Protein AF-A0A2H0L654-F1 (afdb_monomer_lite)

pLDDT: mean 96.12, std 4.39, range [70.88, 98.5]

Sequence (56 aa):
MASKQEQLNQINAKIAVCQKCPLAKTRTNTVPGTGNINTDIVFIGEGPGKSEDEQG

Secondary structure (DSSP, 8-state):
---HHHHHHHHHHHHHT--SSGGGGT-SS-----S-TT-S-----S---HHHHHH-

Foldseek 3Di:
DDDLVVVLVVVLVCQQPDPPDPVVVVAQGAQDDDDDSPDPDDDDDDGDDPVSSVVD

Radius of gyration: 12.71 Å; chains: 1; bounding box: 30×24×30 Å

Structure (mmCIF, N/CA/C/O backbone):
data_AF-A0A2H0L654-F1
#
_entry.id   AF-A0A2H0L654-F1
#
loop_
_atom_site.group_PDB
_atom_site.id
_atom_site.type_symbol
_atom_site.label_atom_id
_atom_site.label_alt_id
_atom_site.label_comp_id
_atom_site.label_asym_id
_atom_site.label_entity_id
_atom_site.label_seq_id
_atom_site.pdbx_PDB_ins_code
_atom_site.Cartn_x
_atom_site.Cartn_y
_atom_site.Cartn_z
_atom_site.occupancy
_atom_site.B_iso_or_equiv
_atom_site.auth_seq_id
_atom_site.auth_comp_id
_atom_site.auth_asym_id
_atom_site.auth_atom_id
_atom_site.pdbx_PDB_model_num
ATOM 1 N N . MET A 1 1 ? -15.627 1.320 21.759 1.00 70.88 1 MET A N 1
ATOM 2 C CA . MET A 1 1 ? -15.263 0.767 20.434 1.00 70.88 1 MET A CA 1
ATOM 3 C C . MET A 1 1 ? -14.211 1.678 19.822 1.00 70.88 1 MET A C 1
ATOM 5 O O . MET A 1 1 ? -14.280 2.869 20.097 1.00 70.88 1 MET A O 1
ATOM 9 N N . ALA A 1 2 ? -13.244 1.144 19.072 1.00 83.12 2 ALA A N 1
ATOM 10 C CA . ALA A 1 2 ? -12.234 1.967 18.399 1.00 83.12 2 ALA A CA 1
ATOM 11 C C . ALA A 1 2 ? -12.887 2.840 17.312 1.00 83.12 2 ALA A C 1
ATOM 13 O O . ALA A 1 2 ? -13.817 2.393 16.637 1.00 83.12 2 ALA A O 1
ATOM 14 N N . SER A 1 3 ? -12.417 4.075 17.158 1.00 96.44 3 SER A N 1
ATOM 15 C CA . SER A 1 3 ? -12.817 4.989 16.089 1.00 96.44 3 SER A CA 1
ATOM 16 C C . SER A 1 3 ? -12.431 4.434 14.716 1.00 96.44 3 SER A C 1
ATOM 18 O O . SER A 1 3 ? -11.487 3.649 14.589 1.00 96.44 3 SER A O 1
ATOM 20 N N . LYS A 1 4 ? -13.119 4.886 13.658 1.00 95.50 4 LYS A N 1
ATOM 21 C CA . LYS A 1 4 ? -12.781 4.490 12.281 1.00 95.50 4 LYS A CA 1
ATOM 22 C C . LYS A 1 4 ? -11.298 4.748 11.972 1.00 95.50 4 LYS A C 1
ATOM 24 O O . LYS A 1 4 ? -10.652 3.922 11.333 1.00 95.50 4 LYS A O 1
ATOM 29 N N . GLN A 1 5 ? -10.749 5.867 12.457 1.00 96.12 5 GLN A N 1
ATOM 30 C CA . GLN A 1 5 ? -9.354 6.237 12.209 1.00 96.12 5 GLN A CA 1
ATOM 31 C C . GLN A 1 5 ? -8.388 5.256 12.874 1.0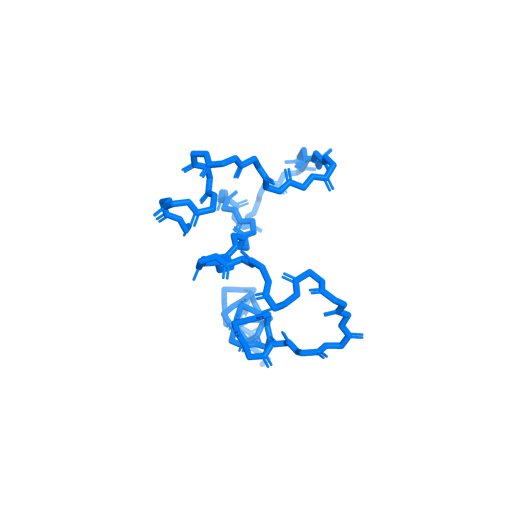0 96.12 5 GLN A C 1
ATOM 33 O O . GLN A 1 5 ? -7.416 4.832 12.256 1.00 96.12 5 GLN A O 1
ATOM 38 N N . GLU A 1 6 ? -8.673 4.841 14.108 1.00 97.25 6 GLU A N 1
ATOM 39 C CA . GLU A 1 6 ? -7.874 3.823 14.793 1.00 97.25 6 GLU A CA 1
ATOM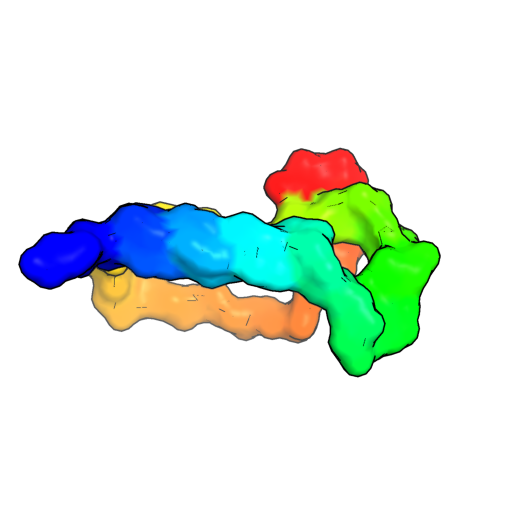 40 C C . GLU A 1 6 ? -7.942 2.474 14.067 1.00 97.25 6 GLU A C 1
ATOM 42 O O . GLU A 1 6 ? -6.925 1.793 13.948 1.00 97.25 6 GLU A O 1
ATOM 47 N N . GLN A 1 7 ? -9.104 2.105 13.520 1.00 96.94 7 GLN A N 1
ATOM 48 C CA . GLN A 1 7 ? -9.250 0.883 1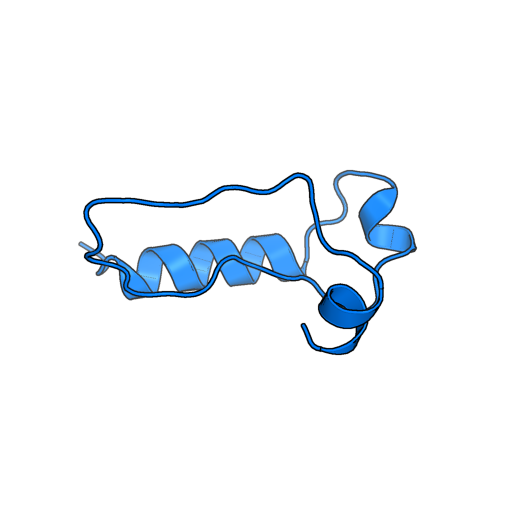2.725 1.00 96.94 7 GLN A CA 1
ATOM 49 C C . GLN A 1 7 ? -8.423 0.936 11.431 1.00 96.94 7 GLN A C 1
ATOM 51 O O . GLN A 1 7 ? -7.730 -0.035 11.120 1.00 96.94 7 GLN A O 1
ATOM 56 N N . LEU A 1 8 ? -8.428 2.062 10.705 1.00 97.12 8 LEU A N 1
ATOM 57 C CA . LEU A 1 8 ? -7.566 2.237 9.530 1.00 97.12 8 LEU A CA 1
ATOM 58 C C . LEU A 1 8 ? -6.083 2.207 9.902 1.00 97.12 8 LEU A C 1
ATOM 60 O O . LEU A 1 8 ? -5.310 1.516 9.247 1.00 97.12 8 LEU A O 1
ATOM 64 N N . ASN A 1 9 ? -5.684 2.860 10.994 1.00 96.94 9 ASN A N 1
ATOM 65 C CA . ASN A 1 9 ? -4.294 2.835 11.452 1.00 96.94 9 ASN A CA 1
ATOM 66 C C . ASN A 1 9 ? -3.828 1.404 11.777 1.00 96.94 9 ASN A C 1
ATOM 68 O O . ASN A 1 9 ? -2.710 1.019 11.433 1.00 96.94 9 ASN A O 1
ATOM 72 N N . GLN A 1 10 ? -4.693 0.581 12.380 1.00 98.00 10 GLN A N 1
ATOM 73 C CA . GLN A 1 10 ? -4.406 -0.836 12.625 1.00 98.00 10 GLN A CA 1
ATOM 74 C C . GLN A 1 10 ? -4.257 -1.640 11.327 1.00 98.00 10 GLN A C 1
ATOM 76 O O . GLN A 1 10 ? -3.426 -2.548 11.258 1.00 98.00 10 GLN A O 1
ATOM 81 N N . ILE A 1 11 ? -5.052 -1.333 10.300 1.00 97.62 11 ILE A N 1
ATOM 82 C CA . ILE A 1 11 ? -4.922 -1.953 8.977 1.00 97.62 11 ILE A CA 1
ATOM 83 C C . ILE A 1 11 ? -3.605 -1.523 8.324 1.00 97.62 11 ILE A C 1
ATOM 85 O O . ILE A 1 11 ? -2.853 -2.385 7.875 1.00 97.62 11 ILE A O 1
ATOM 89 N N . ASN A 1 12 ? -3.272 -0.233 8.355 1.00 97.44 12 ASN A N 1
ATOM 90 C CA . ASN A 1 12 ? -2.035 0.303 7.787 1.00 97.44 12 ASN A CA 1
ATOM 91 C C . ASN A 1 12 ? -0.798 -0.336 8.434 1.00 97.44 12 ASN A C 1
ATOM 93 O O . ASN A 1 12 ? 0.111 -0.768 7.728 1.00 97.44 12 ASN A O 1
ATOM 97 N N . ALA A 1 13 ? -0.805 -0.515 9.759 1.00 98.19 13 ALA A N 1
ATOM 98 C CA . ALA A 1 13 ? 0.264 -1.214 10.471 1.00 98.19 13 ALA A CA 1
ATOM 99 C C . ALA A 1 13 ? 0.425 -2.677 10.013 1.00 98.19 13 ALA A C 1
ATOM 101 O O . ALA A 1 13 ? 1.544 -3.169 9.873 1.00 98.19 13 ALA A O 1
ATOM 102 N N . LYS A 1 14 ? -0.682 -3.378 9.729 1.00 98.50 14 LYS A N 1
ATOM 103 C CA . LYS A 1 14 ? -0.645 -4.749 9.191 1.00 98.50 14 LYS A CA 1
ATOM 104 C C . LYS A 1 14 ? -0.149 -4.792 7.745 1.00 98.50 14 LYS A C 1
ATOM 106 O O . LYS A 1 14 ? 0.555 -5.732 7.384 1.00 98.50 14 LYS A O 1
ATOM 111 N N . ILE A 1 15 ? -0.519 -3.806 6.926 1.00 98.12 15 ILE A N 1
ATOM 112 C CA . ILE A 1 15 ? -0.066 -3.688 5.535 1.00 98.12 15 ILE A CA 1
ATOM 113 C C . ILE A 1 15 ? 1.452 -3.473 5.499 1.00 98.12 15 ILE A C 1
ATOM 115 O O . ILE A 1 15 ? 2.135 -4.208 4.785 1.00 98.12 15 ILE A O 1
ATOM 119 N N . ALA A 1 16 ? 1.978 -2.557 6.321 1.00 97.69 16 ALA A N 1
ATOM 120 C CA . ALA A 1 16 ? 3.401 -2.203 6.374 1.00 97.69 16 ALA A CA 1
ATOM 121 C C . ALA A 1 16 ? 4.321 -3.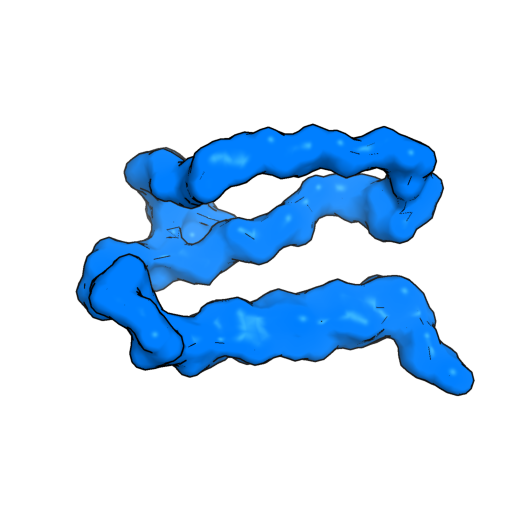428 6.536 1.00 97.69 16 ALA A C 1
ATOM 123 O O . ALA A 1 16 ? 5.337 -3.557 5.852 1.00 97.69 16 ALA A O 1
ATOM 124 N N . VAL A 1 17 ? 3.922 -4.379 7.387 1.00 98.06 17 VAL A N 1
ATOM 125 C CA . VAL A 1 17 ? 4.699 -5.597 7.684 1.00 98.06 17 VAL A CA 1
ATOM 126 C C . VAL A 1 17 ? 4.277 -6.819 6.860 1.00 98.06 17 VAL A C 1
ATOM 128 O O . VAL A 1 17 ? 4.767 -7.925 7.087 1.00 98.06 17 VAL A O 1
ATOM 131 N N . CYS A 1 18 ? 3.355 -6.669 5.906 1.00 98.50 18 CYS A N 1
ATOM 132 C CA . CYS A 1 18 ? 2.809 -7.801 5.166 1.00 98.50 18 CYS A CA 1
ATOM 133 C C . CYS A 1 18 ? 3.856 -8.425 4.230 1.00 98.50 18 CYS A C 1
ATOM 135 O O . CYS A 1 18 ? 4.399 -7.748 3.354 1.00 98.50 18 CYS A O 1
ATOM 137 N N . GLN A 1 19 ? 4.074 -9.734 4.385 1.00 98.19 19 GLN A N 1
ATOM 138 C CA . GLN A 1 19 ? 4.990 -10.562 3.583 1.00 98.19 19 GLN A CA 1
ATOM 139 C C . GLN A 1 19 ? 4.273 -11.745 2.902 1.00 98.19 19 GLN A C 1
ATOM 141 O O . GLN A 1 19 ? 4.880 -12.756 2.564 1.00 98.19 19 GLN A O 1
ATOM 146 N N . LYS A 1 20 ? 2.948 -11.653 2.728 1.00 98.25 20 LYS A N 1
ATOM 147 C CA . LYS A 1 20 ? 2.111 -12.781 2.278 1.00 98.25 20 LYS A CA 1
ATOM 148 C C . LYS A 1 20 ? 2.206 -13.093 0.779 1.00 98.25 20 LYS A C 1
ATOM 150 O O . LYS A 1 20 ? 1.676 -14.115 0.356 1.00 98.25 20 LYS A O 1
ATOM 155 N N . CYS A 1 21 ? 2.835 -12.238 -0.027 1.00 98.25 21 CYS A N 1
ATOM 156 C CA . CYS A 1 21 ? 2.975 -12.447 -1.467 1.00 98.25 21 CYS A CA 1
ATOM 157 C C . CYS A 1 21 ? 4.314 -11.901 -2.001 1.00 98.25 21 CYS A C 1
ATOM 159 O O . CYS A 1 21 ? 4.962 -11.096 -1.326 1.00 98.25 21 CYS A O 1
ATOM 161 N N . PRO A 1 22 ? 4.731 -12.294 -3.221 1.00 98.31 22 PRO A N 1
ATOM 162 C CA . PRO A 1 22 ? 5.993 -11.850 -3.813 1.00 98.31 22 PRO A CA 1
ATOM 163 C C . PRO A 1 22 ? 6.141 -10.331 -3.980 1.00 98.31 22 PRO A C 1
ATOM 165 O O . PRO A 1 22 ? 7.266 -9.848 -3.931 1.00 98.31 22 PRO A O 1
ATOM 168 N N . LEU A 1 23 ? 5.041 -9.575 -4.100 1.00 97.44 23 LEU A N 1
ATOM 169 C CA . LEU A 1 23 ? 5.074 -8.107 -4.229 1.00 97.44 23 LEU A CA 1
ATOM 170 C C . LEU A 1 23 ? 5.745 -7.428 -3.027 1.00 97.44 23 LEU A C 1
ATOM 172 O O . LEU A 1 23 ? 6.330 -6.356 -3.145 1.00 97.44 23 LEU A O 1
ATOM 176 N N . ALA A 1 24 ? 5.707 -8.075 -1.859 1.00 97.75 24 ALA A N 1
ATOM 177 C CA . ALA A 1 24 ? 6.377 -7.578 -0.667 1.00 97.75 24 ALA A CA 1
ATOM 178 C C . ALA A 1 24 ? 7.902 -7.528 -0.777 1.00 97.75 24 ALA A C 1
ATOM 180 O O . ALA A 1 24 ? 8.537 -6.811 -0.012 1.00 97.75 24 ALA A O 1
ATOM 181 N N . LYS A 1 25 ? 8.472 -8.279 -1.723 1.00 97.19 25 LYS A N 1
ATOM 182 C CA . LYS A 1 25 ? 9.914 -8.334 -1.966 1.00 97.19 25 LYS A CA 1
ATOM 183 C C . LYS A 1 25 ? 10.402 -7.218 -2.885 1.00 97.19 25 LYS A C 1
ATOM 185 O O . LYS A 1 25 ? 11.604 -6.997 -2.947 1.00 97.19 25 LYS A O 1
ATOM 190 N N . THR A 1 26 ? 9.500 -6.587 -3.637 1.00 96.50 26 THR A N 1
ATOM 191 C CA . THR A 1 26 ? 9.856 -5.646 -4.709 1.00 96.50 26 THR A CA 1
ATOM 192 C C . THR A 1 26 ? 9.459 -4.208 -4.413 1.00 96.50 26 THR A C 1
ATOM 194 O O . THR A 1 26 ? 10.043 -3.311 -5.005 1.00 96.50 26 THR A O 1
ATOM 197 N N . ARG A 1 27 ? 8.474 -3.986 -3.537 1.00 96.31 27 ARG A N 1
ATOM 198 C CA . ARG A 1 27 ? 8.036 -2.642 -3.138 1.00 96.31 27 ARG A CA 1
ATOM 199 C C . ARG A 1 27 ? 9.103 -1.918 -2.312 1.00 96.31 27 ARG A C 1
ATOM 201 O O . ARG A 1 27 ? 9.764 -2.548 -1.482 1.00 96.31 27 ARG A O 1
ATOM 208 N N . THR A 1 28 ? 9.195 -0.607 -2.475 1.00 97.25 28 THR A N 1
ATOM 209 C CA . THR A 1 28 ? 9.972 0.279 -1.603 1.00 97.25 28 THR A CA 1
ATOM 210 C C . THR A 1 28 ? 9.140 0.682 -0.394 1.00 97.25 28 THR A C 1
ATOM 212 O O . THR A 1 28 ? 9.575 0.509 0.745 1.00 97.25 28 THR A O 1
ATOM 215 N N . ASN A 1 29 ? 7.906 1.131 -0.631 1.00 97.50 29 ASN A N 1
ATOM 216 C CA . ASN A 1 29 ? 6.964 1.518 0.411 1.00 97.50 29 ASN A CA 1
ATOM 217 C C . ASN A 1 29 ? 5.643 0.765 0.243 1.00 97.50 29 ASN A C 1
ATOM 219 O O . ASN A 1 29 ? 5.297 0.245 -0.814 1.00 97.50 29 ASN A O 1
ATOM 223 N N . THR A 1 30 ? 4.869 0.670 1.319 1.00 97.69 30 THR A N 1
ATOM 224 C CA . THR A 1 30 ? 3.458 0.300 1.183 1.00 97.69 30 THR A CA 1
ATOM 225 C C . THR A 1 30 ? 2.633 1.547 0.957 1.00 97.69 30 THR A C 1
ATOM 227 O O . THR A 1 30 ? 2.814 2.505 1.697 1.00 97.69 30 THR A O 1
ATOM 230 N N . VAL A 1 31 ? 1.669 1.479 0.042 1.00 97.81 31 VAL A N 1
ATOM 231 C CA . VAL A 1 31 ? 0.761 2.590 -0.268 1.00 97.81 31 VAL A CA 1
ATOM 232 C C . VAL A 1 31 ? -0.654 2.222 0.199 1.00 97.81 31 VAL A C 1
ATOM 234 O O . VAL A 1 31 ? -1.445 1.679 -0.579 1.00 97.81 31 VAL A O 1
ATOM 237 N N . PRO A 1 32 ? -0.981 2.382 1.496 1.00 96.50 32 PRO A N 1
ATOM 238 C CA . PRO A 1 32 ? -2.358 2.258 1.958 1.00 96.50 32 PRO A CA 1
ATOM 239 C C . PRO A 1 32 ? -3.216 3.402 1.396 1.00 96.50 32 PRO A C 1
ATOM 241 O O . PRO A 1 32 ? -2.718 4.477 1.076 1.00 96.50 32 PRO A O 1
ATOM 244 N N . GLY A 1 33 ? -4.529 3.187 1.290 1.00 95.12 33 GLY A N 1
ATOM 245 C CA . GLY A 1 33 ? -5.443 4.211 0.780 1.00 95.12 33 GLY A CA 1
ATOM 246 C C . GLY A 1 33 ? -5.471 5.477 1.647 1.00 95.12 33 GLY A C 1
ATOM 247 O O . GLY A 1 33 ? -5.349 5.412 2.872 1.00 95.12 33 GLY A O 1
ATOM 248 N N . THR A 1 34 ? -5.689 6.626 1.007 1.00 95.12 34 THR A N 1
ATOM 249 C CA . THR A 1 34 ? -5.791 7.945 1.648 1.00 95.12 34 THR A CA 1
ATOM 250 C C . THR A 1 34 ? -7.118 8.620 1.292 1.00 95.12 34 THR A C 1
ATOM 252 O O . THR A 1 34 ? -7.765 8.272 0.305 1.00 95.12 34 THR A O 1
ATOM 255 N N . GLY A 1 35 ? -7.560 9.576 2.115 1.00 96.00 35 GLY A N 1
ATOM 256 C CA . GLY A 1 35 ? -8.770 10.361 1.858 1.00 96.00 35 GLY A CA 1
ATOM 257 C C . GLY A 1 35 ? -9.642 10.580 3.093 1.00 96.00 35 GLY A C 1
ATOM 258 O O . GLY A 1 35 ? -9.233 10.333 4.228 1.00 96.00 35 GLY A O 1
ATO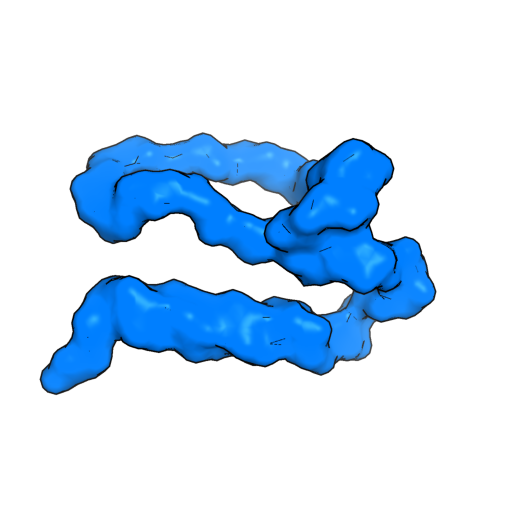M 259 N N . ASN A 1 36 ? -10.864 11.068 2.865 1.00 97.44 36 ASN A N 1
ATOM 260 C CA . ASN A 1 36 ? -11.834 11.306 3.930 1.00 97.44 36 ASN A CA 1
ATOM 261 C C . ASN A 1 36 ? -12.444 9.983 4.412 1.00 97.44 36 ASN A C 1
ATOM 263 O O . ASN A 1 36 ? -13.191 9.334 3.687 1.00 97.44 36 ASN A O 1
ATOM 267 N N . ILE A 1 37 ? -12.204 9.633 5.675 1.00 96.62 37 ILE A N 1
ATOM 268 C CA . ILE A 1 37 ? -12.719 8.412 6.312 1.00 96.62 37 ILE A CA 1
ATOM 269 C C . ILE A 1 37 ? -14.252 8.343 6.427 1.00 96.62 37 ILE A C 1
ATOM 271 O O . ILE A 1 37 ? -14.825 7.287 6.706 1.00 96.62 37 ILE A O 1
ATOM 275 N N . ASN A 1 38 ? -14.923 9.478 6.242 1.00 96.19 38 ASN A N 1
ATOM 276 C CA . ASN A 1 38 ? -16.375 9.600 6.251 1.00 96.19 38 ASN A CA 1
ATOM 277 C C . ASN A 1 38 ? -16.948 9.903 4.859 1.00 96.19 38 ASN A C 1
ATOM 279 O O . ASN A 1 38 ? -18.064 10.397 4.775 1.00 96.19 38 ASN A O 1
ATOM 283 N N . THR A 1 39 ? -16.192 9.659 3.784 1.00 97.38 39 THR A N 1
ATOM 284 C CA . THR A 1 39 ? -16.718 9.761 2.416 1.00 97.38 39 THR A CA 1
ATOM 285 C C . THR A 1 39 ? -17.789 8.700 2.149 1.00 97.38 39 THR A C 1
ATOM 287 O O . THR A 1 39 ? -17.677 7.570 2.627 1.00 97.38 39 THR A O 1
ATOM 290 N N . ASP A 1 40 ? -18.782 9.046 1.331 1.00 98.19 40 ASP A N 1
ATOM 291 C CA . ASP A 1 40 ? -19.801 8.106 0.845 1.00 98.19 40 ASP A CA 1
ATOM 292 C C . ASP A 1 40 ? -19.320 7.305 -0.378 1.00 98.19 40 ASP A C 1
ATOM 294 O O . ASP A 1 40 ? -19.877 6.257 -0.701 1.00 98.19 40 ASP A O 1
ATOM 298 N N . ILE A 1 41 ? -18.281 7.793 -1.069 1.00 97.56 41 ILE A N 1
ATOM 299 C CA . ILE A 1 41 ? -17.758 7.214 -2.315 1.00 97.56 41 ILE A CA 1
ATOM 300 C C . ILE A 1 41 ? -16.253 6.970 -2.191 1.00 97.56 41 ILE A C 1
ATOM 302 O O . ILE A 1 41 ? -15.502 7.854 -1.772 1.00 97.56 41 ILE A O 1
ATOM 306 N N . VAL A 1 42 ? -15.820 5.776 -2.607 1.00 97.69 42 VAL A N 1
ATOM 307 C CA . VAL A 1 42 ? -14.418 5.339 -2.647 1.00 97.69 42 VAL A CA 1
ATOM 308 C C . VAL A 1 42 ? -14.050 4.948 -4.076 1.00 97.69 42 VAL A C 1
ATOM 310 O O . VAL A 1 42 ? -14.812 4.257 -4.750 1.00 97.69 42 VAL A O 1
ATOM 313 N N . PHE A 1 43 ? -12.863 5.355 -4.520 1.00 97.88 43 PHE A N 1
ATOM 314 C CA . PHE A 1 43 ? -12.276 4.936 -5.791 1.00 97.88 43 PHE A CA 1
ATOM 315 C C . PHE A 1 43 ? -11.173 3.911 -5.525 1.00 97.88 43 PHE A C 1
ATOM 317 O O . PHE A 1 43 ? -10.352 4.106 -4.630 1.00 97.88 43 PHE A O 1
ATOM 324 N N . ILE A 1 44 ? -11.162 2.817 -6.288 1.00 97.75 44 ILE A N 1
ATOM 325 C CA . ILE A 1 44 ? -10.206 1.715 -6.127 1.00 97.75 44 ILE A CA 1
ATOM 326 C C . ILE A 1 44 ? -9.521 1.479 -7.473 1.00 97.75 44 ILE A C 1
ATOM 328 O O . ILE A 1 44 ? -10.189 1.188 -8.463 1.00 97.75 44 ILE A O 1
ATOM 332 N N . GLY A 1 45 ? -8.197 1.641 -7.498 1.00 96.31 45 GLY A N 1
ATOM 333 C CA . GLY A 1 45 ? -7.350 1.313 -8.647 1.00 96.31 45 GLY A CA 1
ATOM 334 C C . GLY A 1 45 ? -6.827 -0.127 -8.603 1.00 96.31 45 GLY A C 1
ATOM 335 O O . GLY A 1 45 ? -7.203 -0.910 -7.734 1.00 96.31 45 GLY A O 1
ATOM 336 N N . GLU A 1 46 ? -5.933 -0.468 -9.532 1.00 97.75 46 GLU A N 1
ATOM 337 C CA . GLU A 1 46 ? -5.301 -1.795 -9.603 1.00 97.75 46 GLU A CA 1
ATOM 338 C C . GLU A 1 46 ? -4.250 -2.004 -8.498 1.00 97.75 46 GLU A C 1
ATOM 340 O O . GLU A 1 46 ? -4.293 -2.992 -7.764 1.00 97.75 46 GLU A O 1
ATOM 345 N N . GLY A 1 47 ? -3.317 -1.061 -8.356 1.00 95.38 47 GLY A N 1
ATOM 346 C CA . GLY A 1 47 ? -2.221 -1.117 -7.392 1.00 95.38 47 GLY A CA 1
ATOM 347 C C . GLY A 1 47 ? -1.241 0.051 -7.567 1.00 95.38 47 GLY A C 1
ATOM 348 O O . GLY A 1 47 ? -1.442 0.875 -8.460 1.00 95.38 47 GLY A O 1
ATOM 349 N N . PRO A 1 48 ? -0.199 0.147 -6.721 1.00 97.00 48 PRO A N 1
ATOM 350 C CA . PRO A 1 48 ? 0.782 1.226 -6.796 1.00 97.00 48 PRO A CA 1
ATOM 351 C C . PRO A 1 48 ? 1.626 1.141 -8.070 1.00 97.00 48 PRO A C 1
ATOM 353 O O . PRO A 1 48 ? 2.137 0.071 -8.412 1.00 97.00 48 PRO A O 1
ATOM 356 N N . GLY A 1 49 ? 1.799 2.275 -8.747 1.00 96.56 49 GLY A N 1
ATOM 357 C CA . GLY A 1 49 ? 2.831 2.453 -9.758 1.00 96.56 49 GLY A CA 1
ATOM 358 C C . GLY A 1 49 ? 4.176 2.812 -9.123 1.00 96.56 49 GLY A C 1
ATOM 359 O O . GLY A 1 49 ? 4.352 2.788 -7.904 1.00 96.56 49 GLY A O 1
ATOM 360 N N . LYS A 1 50 ? 5.157 3.150 -9.968 1.00 96.56 50 LYS A N 1
ATOM 361 C CA . LYS A 1 50 ? 6.514 3.490 -9.516 1.00 96.56 50 LYS A CA 1
ATOM 362 C C . LYS A 1 50 ? 6.532 4.739 -8.630 1.00 96.56 50 LYS A C 1
ATOM 364 O 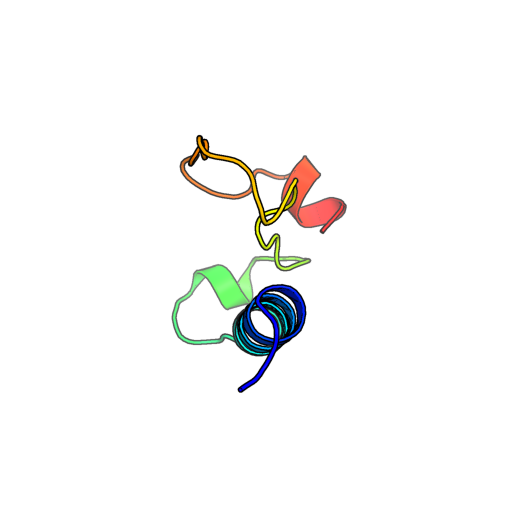O . LYS A 1 50 ? 7.171 4.736 -7.586 1.00 96.56 50 LYS A O 1
ATOM 369 N N . SER A 1 51 ? 5.856 5.804 -9.053 1.00 96.62 51 SER A N 1
ATOM 370 C CA . SER A 1 51 ? 5.871 7.076 -8.326 1.00 96.62 51 SER A CA 1
ATOM 371 C C . SER A 1 51 ? 5.140 6.981 -6.991 1.00 96.62 51 SER A C 1
ATOM 373 O O . SER A 1 51 ? 5.556 7.630 -6.036 1.00 96.62 51 SER A O 1
ATOM 375 N N . GLU A 1 52 ? 4.076 6.183 -6.918 1.00 96.88 52 GLU A N 1
ATOM 376 C CA . GLU A 1 52 ? 3.366 5.891 -5.677 1.00 96.88 52 GLU A CA 1
ATOM 377 C C . GLU A 1 52 ? 4.228 5.040 -4.740 1.00 96.88 52 GLU A C 1
ATOM 379 O O . GLU A 1 52 ? 4.357 5.378 -3.571 1.00 96.88 52 GLU A O 1
ATOM 384 N N . ASP A 1 53 ? 4.883 3.987 -5.244 1.00 97.19 53 ASP A N 1
ATOM 385 C CA . ASP A 1 53 ? 5.804 3.165 -4.443 1.00 97.19 53 ASP A CA 1
ATOM 386 C C . ASP A 1 53 ? 6.974 3.980 -3.868 1.00 97.19 53 ASP A C 1
ATOM 388 O O . ASP A 1 53 ? 7.390 3.756 -2.734 1.00 97.19 53 ASP A O 1
ATOM 392 N N . GLU A 1 54 ? 7.489 4.959 -4.614 1.00 95.81 54 GLU A N 1
ATOM 393 C CA . GLU A 1 54 ? 8.558 5.849 -4.147 1.00 95.81 54 GLU A CA 1
ATOM 394 C C . GLU A 1 54 ? 8.080 6.840 -3.070 1.00 95.81 54 GLU A C 1
ATOM 396 O O . GLU A 1 54 ? 8.844 7.157 -2.157 1.00 95.81 54 GLU A O 1
ATOM 401 N N . GLN A 1 55 ? 6.834 7.318 -3.154 1.00 93.00 55 GLN A N 1
ATOM 402 C CA . GLN A 1 55 ? 6.278 8.316 -2.229 1.00 93.00 55 GLN A CA 1
ATOM 403 C C . GLN A 1 55 ? 5.665 7.708 -0.960 1.00 93.00 55 GLN A C 1
ATOM 405 O O . GLN A 1 55 ? 5.717 8.358 0.085 1.00 93.00 55 GLN A O 1
ATOM 410 N N . GLY A 1 56 ? 5.140 6.479 -1.039 1.00 83.19 56 GLY A N 1
ATOM 411 C CA . GLY A 1 56 ? 4.431 5.816 0.063 1.00 83.19 56 GLY A CA 1
ATOM 412 C C . GLY A 1 56 ? 3.063 6.425 0.334 1.00 83.19 56 GLY A C 1
ATOM 413 O O . GLY A 1 56 ? 2.776 6.673 1.526 1.00 83.19 56 GLY A O 1
#